Protein AF-A0A7C4DXE3-F1 (afdb_monomer_lite)

Radius of gyration: 15.91 Å; chains: 1; bounding box: 30×35×48 Å

Foldseek 3Di:
DPPDDDPLRVLVVVLVVLVVVLVVLVVVLVVCVVVVVVVCNVVSVVVNVVSVVVNVVSQVVNCVVPVDHDPPPD

pLDDT: mean 88.84, std 12.77, range [40.97, 97.62]

Sequence (74 aa):
MVVSLSREDRTYRKLKGVRSEIKKQIRVIRRTLSENRLNELGRLEEQLNGLTKAKTRLRKEFEKLTGTRGPYSS

Structure (mmCIF, N/CA/C/O backbone):
data_AF-A0A7C4DXE3-F1
#
_entry.id   AF-A0A7C4DXE3-F1
#
loop_
_atom_site.group_PDB
_atom_site.id
_atom_site.type_symbol
_atom_site.label_atom_id
_atom_site.label_alt_id
_atom_site.label_comp_id
_atom_site.label_asym_id
_atom_site.label_entity_id
_atom_site.label_seq_id
_atom_site.pdbx_PDB_ins_code
_atom_site.Cartn_x
_atom_site.Cartn_y
_atom_site.Cartn_z
_atom_site.occupancy
_atom_site.B_iso_or_equiv
_atom_site.auth_seq_id
_atom_site.auth_comp_id
_atom_site.auth_asym_id
_atom_site.auth_atom_id
_atom_site.pdbx_PDB_model_num
ATOM 1 N N . MET A 1 1 ? -0.513 -18.894 -28.135 1.00 40.97 1 MET A N 1
ATOM 2 C CA . MET A 1 1 ? 0.681 -18.066 -27.850 1.00 40.97 1 MET A CA 1
ATOM 3 C C . MET A 1 1 ? 0.583 -17.544 -26.425 1.00 40.97 1 MET A C 1
ATOM 5 O O . MET A 1 1 ? -0.336 -16.788 -26.137 1.00 40.97 1 M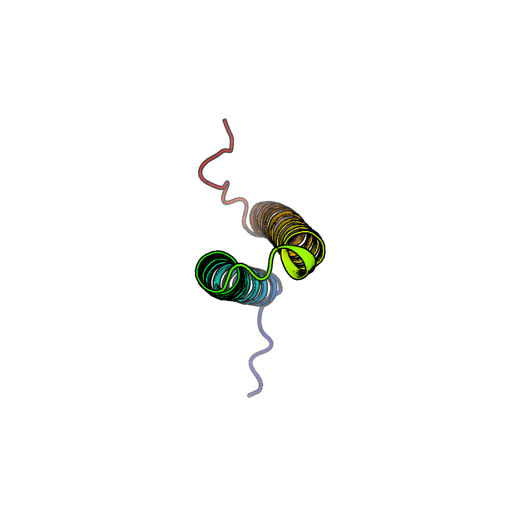ET A O 1
ATOM 9 N N . VAL A 1 2 ? 1.459 -17.981 -25.517 1.00 49.38 2 VAL A N 1
ATOM 10 C CA . VAL A 1 2 ? 1.515 -17.422 -24.156 1.00 49.38 2 VAL A CA 1
ATOM 11 C C . VAL A 1 2 ? 2.319 -16.128 -24.241 1.00 49.38 2 VAL A C 1
ATOM 13 O O . VAL A 1 2 ? 3.534 -16.165 -24.405 1.00 49.38 2 VAL A O 1
ATOM 16 N N . VAL A 1 3 ? 1.643 -14.980 -24.211 1.00 56.97 3 VAL A N 1
ATOM 17 C CA . VAL A 1 3 ? 2.322 -13.679 -24.209 1.00 56.97 3 VAL A CA 1
ATOM 18 C C . VAL A 1 3 ? 2.962 -13.494 -22.836 1.00 56.97 3 VAL A C 1
ATOM 20 O O . VAL A 1 3 ? 2.286 -13.218 -21.843 1.00 56.97 3 VAL A O 1
ATOM 23 N N . SER A 1 4 ? 4.274 -13.702 -22.763 1.00 72.06 4 SER A N 1
ATOM 24 C CA . SER A 1 4 ? 5.061 -13.439 -21.562 1.00 72.06 4 SER A CA 1
ATOM 25 C C . SER A 1 4 ? 5.017 -11.946 -21.249 1.00 72.06 4 SER A C 1
ATOM 27 O O . SER A 1 4 ? 5.557 -11.137 -21.995 1.00 72.06 4 SER A O 1
ATOM 29 N N . LEU A 1 5 ? 4.376 -11.576 -20.137 1.00 77.00 5 LEU A N 1
ATOM 30 C CA . LEU A 1 5 ? 4.289 -10.179 -19.703 1.00 77.00 5 LEU A CA 1
ATOM 31 C C . LEU A 1 5 ? 5.682 -9.584 -19.494 1.00 77.00 5 LEU A C 1
ATOM 33 O O . LEU A 1 5 ? 6.539 -10.226 -18.862 1.00 77.00 5 LEU A O 1
ATOM 37 N N . SER A 1 6 ? 5.870 -8.344 -19.947 1.00 88.31 6 SER A N 1
ATOM 38 C CA . SER A 1 6 ? 7.100 -7.592 -19.715 1.00 88.31 6 SER A CA 1
ATOM 39 C C . SER A 1 6 ? 7.338 -7.410 -18.212 1.00 88.31 6 SER A C 1
ATOM 41 O O . SER A 1 6 ? 6.432 -7.536 -17.375 1.00 88.31 6 SER A O 1
ATOM 43 N N . ARG A 1 7 ? 8.586 -7.140 -17.823 1.00 88.00 7 ARG A N 1
ATOM 44 C CA . ARG A 1 7 ? 8.910 -6.875 -16.414 1.00 88.00 7 ARG A CA 1
ATOM 45 C C . ARG A 1 7 ? 8.165 -5.639 -15.898 1.00 88.00 7 ARG A C 1
ATOM 47 O O . ARG A 1 7 ? 7.709 -5.641 -14.756 1.00 88.00 7 ARG A O 1
ATOM 54 N N . GLU A 1 8 ? 7.996 -4.633 -16.748 1.00 88.56 8 GLU A N 1
ATOM 55 C CA . GLU A 1 8 ? 7.230 -3.415 -16.473 1.00 88.56 8 GLU A CA 1
ATOM 56 C C . GLU A 1 8 ? 5.766 -3.731 -16.175 1.00 88.56 8 GLU A C 1
ATOM 58 O O . GLU A 1 8 ? 5.260 -3.325 -15.128 1.00 88.56 8 GLU A O 1
ATOM 63 N N . ASP A 1 9 ? 5.118 -4.544 -17.014 1.00 89.50 9 ASP A N 1
ATOM 64 C CA . ASP A 1 9 ? 3.720 -4.944 -16.834 1.00 89.50 9 ASP A CA 1
ATOM 65 C C . ASP A 1 9 ? 3.510 -5.687 -15.516 1.00 89.50 9 ASP A C 1
ATOM 67 O O . ASP A 1 9 ? 2.538 -5.447 -14.790 1.00 89.50 9 ASP A O 1
ATOM 71 N N . ARG A 1 10 ? 4.437 -6.587 -15.166 1.00 92.56 10 ARG A N 1
ATOM 72 C CA . ARG A 1 10 ? 4.392 -7.316 -13.890 1.00 92.56 10 ARG A CA 1
ATOM 73 C C . ARG A 1 10 ? 4.523 -6.357 -12.711 1.00 92.56 10 ARG A C 1
ATOM 75 O O . ARG A 1 10 ? 3.754 -6.466 -11.754 1.00 92.56 10 ARG A O 1
ATOM 82 N N . THR A 1 11 ? 5.467 -5.420 -12.769 1.00 91.88 11 THR A N 1
ATOM 83 C CA . THR A 1 11 ? 5.681 -4.422 -11.712 1.00 91.88 11 THR A CA 1
ATOM 84 C C . THR A 1 11 ? 4.479 -3.486 -11.585 1.00 91.88 11 THR A C 1
ATOM 86 O O . THR A 1 11 ? 4.007 -3.246 -10.471 1.00 91.88 11 THR A O 1
ATOM 89 N N . TYR A 1 12 ? 3.905 -3.037 -12.702 1.00 90.50 12 TYR A N 1
ATOM 90 C CA . TYR A 1 12 ? 2.704 -2.206 -12.728 1.00 90.50 12 TYR A CA 1
ATOM 91 C C . TYR A 1 12 ? 1.488 -2.927 -12.131 1.00 90.50 12 TYR A C 1
ATOM 93 O O . TYR A 1 12 ? 0.790 -2.378 -11.273 1.00 90.50 12 TYR A O 1
ATOM 101 N N . ARG A 1 13 ? 1.256 -4.193 -12.507 1.00 94.00 13 ARG A N 1
ATOM 102 C CA . ARG A 1 13 ? 0.179 -5.020 -11.935 1.00 94.00 13 ARG A CA 1
ATOM 103 C C . ARG A 1 13 ? 0.349 -5.209 -10.430 1.00 94.00 13 ARG A C 1
ATOM 105 O O . ARG A 1 13 ? -0.620 -5.037 -9.690 1.00 94.00 13 ARG A O 1
ATOM 112 N N . LYS A 1 14 ? 1.572 -5.483 -9.958 1.00 95.12 14 LYS A N 1
ATOM 113 C CA . LYS A 1 14 ? 1.881 -5.551 -8.518 1.00 95.12 14 LYS A CA 1
ATOM 114 C C . LYS A 1 14 ? 1.585 -4.224 -7.821 1.00 95.12 14 LYS A C 1
ATOM 116 O O . LYS A 1 14 ? 0.942 -4.219 -6.775 1.00 95.12 14 LYS A O 1
ATOM 121 N N . LEU A 1 15 ? 1.982 -3.096 -8.413 1.00 94.19 15 LEU A N 1
ATOM 122 C CA . LEU A 1 15 ? 1.715 -1.764 -7.868 1.00 94.19 15 LEU A CA 1
ATOM 123 C C . LEU A 1 15 ? 0.206 -1.489 -7.756 1.00 94.19 15 LEU A C 1
ATOM 125 O O . LEU A 1 15 ? -0.255 -0.982 -6.730 1.00 94.19 15 LEU A O 1
ATOM 129 N N . LYS A 1 16 ? -0.576 -1.855 -8.780 1.00 94.69 16 LYS A N 1
ATOM 130 C CA . LYS A 1 16 ? -2.045 -1.764 -8.765 1.00 94.69 16 LYS A CA 1
ATOM 131 C C . LYS A 1 16 ? -2.646 -2.650 -7.669 1.00 94.69 16 LYS A C 1
ATOM 133 O O . LYS A 1 16 ? -3.524 -2.187 -6.942 1.00 94.69 16 LYS A O 1
ATOM 138 N N . GLY A 1 17 ? -2.136 -3.871 -7.509 1.00 97.12 17 GLY A N 1
ATOM 139 C CA . GLY A 1 17 ? -2.527 -4.792 -6.440 1.00 97.12 17 GLY A CA 1
ATOM 140 C C . GLY A 1 17 ? -2.303 -4.196 -5.051 1.00 97.12 17 GLY A C 1
ATOM 141 O O . GLY A 1 17 ? -3.250 -4.075 -4.278 1.00 97.12 17 GLY A O 1
ATOM 142 N N . VAL A 1 18 ? -1.091 -3.707 -4.767 1.00 96.88 18 VAL A N 1
ATOM 143 C CA . VAL A 1 18 ? -0.764 -3.072 -3.478 1.00 96.88 18 VAL A CA 1
ATOM 144 C C . VAL A 1 18 ? -1.644 -1.845 -3.213 1.00 96.88 18 VAL A C 1
ATOM 146 O O . VAL A 1 18 ? -2.135 -1.671 -2.102 1.00 96.88 18 VAL A O 1
ATOM 149 N N . ARG A 1 19 ? -1.917 -1.005 -4.224 1.00 95.50 19 ARG A N 1
ATOM 150 C CA . ARG A 1 19 ? -2.848 0.134 -4.081 1.00 95.50 19 ARG A CA 1
ATOM 151 C C . ARG A 1 19 ? -4.261 -0.314 -3.705 1.00 95.50 19 ARG A C 1
ATOM 153 O O . ARG A 1 19 ? -4.906 0.347 -2.893 1.00 95.50 19 ARG A O 1
ATOM 160 N N . SER A 1 20 ? -4.747 -1.399 -4.304 1.00 97.62 20 SER A N 1
ATOM 161 C CA . SER A 1 20 ? -6.050 -1.968 -3.961 1.00 97.62 20 SER A CA 1
ATOM 162 C C . SER A 1 20 ? -6.068 -2.484 -2.523 1.00 97.62 20 SER A C 1
ATOM 164 O O . SER A 1 20 ? -7.037 -2.244 -1.806 1.00 97.62 20 SER A O 1
ATOM 166 N N . GLU A 1 21 ? -4.996 -3.144 -2.091 1.00 97.25 21 GLU A N 1
ATOM 167 C CA . GLU A 1 21 ? -4.904 -3.700 -0.743 1.00 97.25 21 GLU A CA 1
ATOM 168 C C . GLU A 1 21 ? -4.839 -2.604 0.325 1.00 97.25 21 GLU A C 1
ATOM 170 O O . GLU A 1 21 ? -5.574 -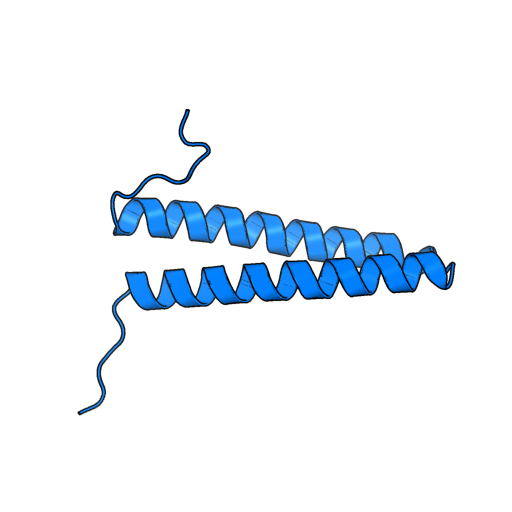2.663 1.302 1.00 97.25 21 GLU A O 1
ATOM 175 N N . ILE A 1 22 ? -4.105 -1.513 0.073 1.00 97.06 22 ILE A N 1
ATOM 176 C CA . ILE A 1 22 ? -4.121 -0.314 0.931 1.00 97.06 22 ILE A CA 1
ATOM 177 C C . ILE A 1 22 ? -5.552 0.216 1.111 1.00 97.06 22 ILE A C 1
ATOM 179 O O . ILE A 1 22 ? -5.975 0.506 2.228 1.00 97.06 22 ILE A O 1
ATOM 183 N N . LYS A 1 23 ? -6.337 0.314 0.028 1.00 96.81 23 LYS A N 1
ATOM 184 C CA . LYS A 1 23 ? -7.734 0.784 0.104 1.00 96.81 23 LYS A CA 1
ATOM 185 C C . LYS A 1 23 ? -8.635 -0.153 0.911 1.00 96.81 23 LYS A C 1
ATOM 187 O O . LYS A 1 23 ? -9.601 0.315 1.515 1.00 96.81 23 LYS A O 1
ATOM 192 N N . LYS A 1 24 ? -8.385 -1.464 0.873 1.00 97.06 24 LYS A N 1
ATOM 193 C CA . LYS A 1 24 ? -9.110 -2.431 1.709 1.00 97.06 24 LYS A CA 1
ATOM 194 C C . LYS A 1 24 ? -8.694 -2.289 3.168 1.00 97.06 24 LYS A C 1
ATOM 196 O O . LYS A 1 24 ? -9.570 -2.147 4.012 1.00 97.06 24 LYS A O 1
ATOM 201 N N . GLN A 1 25 ? -7.394 -2.208 3.442 1.00 96.56 25 GLN A N 1
ATOM 202 C CA . GLN A 1 25 ? -6.860 -2.056 4.792 1.00 96.56 25 GLN A CA 1
ATOM 203 C C . GLN A 1 25 ? -7.394 -0.795 5.480 1.00 96.56 25 GLN A C 1
ATOM 205 O O . GLN A 1 25 ? -7.832 -0.856 6.621 1.00 96.56 25 GLN A O 1
ATOM 210 N N . ILE A 1 26 ? -7.462 0.334 4.767 1.00 96.12 26 ILE A N 1
ATOM 211 C CA . ILE A 1 26 ? -8.064 1.571 5.291 1.00 96.12 26 ILE A CA 1
ATOM 212 C C . ILE A 1 26 ? -9.542 1.366 5.655 1.00 96.12 26 ILE A C 1
ATOM 214 O O . ILE A 1 26 ? -9.998 1.877 6.674 1.00 96.12 26 ILE A O 1
ATOM 218 N N . ARG A 1 27 ? -10.306 0.620 4.843 1.00 96.50 27 ARG A N 1
ATOM 219 C CA . ARG A 1 27 ? -11.705 0.294 5.164 1.00 96.50 27 ARG A CA 1
ATOM 220 C C . ARG A 1 27 ? -11.813 -0.583 6.409 1.00 96.50 27 ARG A C 1
ATOM 222 O O . ARG A 1 27 ? -12.683 -0.323 7.232 1.00 96.50 27 ARG A O 1
ATOM 229 N N . VAL A 1 28 ? -10.925 -1.566 6.559 1.00 95.75 28 VAL A N 1
ATOM 230 C CA . VAL A 1 28 ? -10.852 -2.405 7.763 1.00 95.75 28 VAL A CA 1
ATOM 231 C C . VAL A 1 28 ? -10.541 -1.547 8.986 1.00 95.75 28 VAL A C 1
ATOM 233 O O . VAL A 1 28 ? -11.311 -1.582 9.932 1.00 95.75 28 VAL A O 1
ATOM 236 N N . ILE A 1 29 ? -9.513 -0.695 8.930 1.00 94.88 29 ILE A N 1
ATOM 237 C CA . ILE A 1 29 ? -9.150 0.216 10.028 1.00 94.88 29 ILE A CA 1
ATOM 238 C C . ILE A 1 29 ? -10.334 1.098 10.432 1.00 94.88 29 ILE A C 1
ATOM 240 O O . ILE A 1 29 ? -10.657 1.186 11.612 1.00 94.88 29 ILE A O 1
ATOM 244 N N . ARG A 1 30 ? -11.025 1.715 9.464 1.00 95.38 30 ARG A N 1
ATOM 245 C CA . ARG A 1 30 ? -12.215 2.539 9.741 1.00 95.38 30 ARG A CA 1
ATOM 246 C C . ARG A 1 30 ? -13.311 1.748 10.450 1.00 95.38 30 ARG A C 1
ATOM 248 O O . ARG A 1 30 ? -13.913 2.261 11.386 1.00 95.38 30 ARG A O 1
ATOM 255 N N . ARG A 1 31 ? -13.552 0.508 10.020 1.00 95.62 31 ARG A N 1
ATOM 256 C CA . ARG A 1 31 ? -14.534 -0.380 10.647 1.00 95.62 31 ARG A CA 1
ATOM 257 C C . ARG A 1 31 ? -14.116 -0.770 12.068 1.00 95.62 31 ARG A C 1
ATOM 259 O O . ARG A 1 31 ? -14.916 -0.649 12.987 1.00 95.62 31 ARG A O 1
ATOM 266 N N . THR A 1 32 ? -12.864 -1.170 12.264 1.00 94.31 32 THR A N 1
ATOM 267 C CA . THR A 1 32 ? -12.303 -1.508 13.580 1.00 94.31 32 THR A CA 1
ATOM 268 C C . THR A 1 32 ? -12.409 -0.332 14.555 1.00 94.31 32 THR A C 1
ATOM 270 O O . THR A 1 32 ? -12.800 -0.530 15.702 1.00 94.31 32 THR A O 1
ATOM 273 N N . LEU A 1 33 ? -12.144 0.895 14.086 1.00 93.56 33 LEU A N 1
ATOM 274 C CA . LEU A 1 33 ? -12.343 2.121 14.865 1.00 93.56 33 LEU A CA 1
ATOM 275 C C . LEU A 1 33 ? -13.815 2.330 15.238 1.00 93.56 33 LEU A C 1
ATOM 277 O O . LEU A 1 33 ? -14.106 2.621 16.393 1.00 93.56 33 LEU A O 1
ATOM 281 N N . SER A 1 34 ? -14.747 2.139 14.296 1.00 95.19 34 SER A N 1
ATOM 282 C CA . SER A 1 34 ? -16.185 2.280 14.580 1.00 95.19 34 SER A CA 1
ATOM 283 C C . SER A 1 34 ? -16.721 1.235 15.561 1.00 95.19 34 SER A C 1
ATOM 285 O O . SER A 1 34 ? -17.674 1.502 16.282 1.00 95.19 34 SER A O 1
ATOM 287 N N . GLU A 1 35 ? -16.094 0.061 15.615 1.00 96.25 35 GLU A N 1
ATOM 288 C CA . GLU A 1 35 ? -16.441 -1.025 16.537 1.00 96.25 35 GLU A CA 1
ATOM 289 C C . GLU A 1 35 ? -15.658 -0.940 17.864 1.00 96.25 35 GLU A C 1
ATOM 291 O O . GLU A 1 35 ? -15.746 -1.844 18.690 1.00 96.25 35 GLU A O 1
ATOM 296 N N . ASN A 1 36 ? -14.877 0.130 18.072 1.00 93.62 36 ASN A N 1
ATOM 297 C CA . ASN A 1 36 ? -14.043 0.378 19.254 1.00 93.62 36 ASN A CA 1
ATOM 298 C C . ASN A 1 36 ? -13.065 -0.769 19.603 1.00 93.62 36 ASN A C 1
ATOM 300 O O . ASN A 1 36 ? -12.662 -0.945 20.754 1.00 93.62 36 ASN A O 1
ATOM 304 N N . ARG A 1 37 ? -12.647 -1.557 18.603 1.00 93.25 37 ARG A N 1
ATOM 305 C CA . ARG A 1 37 ? -11.705 -2.682 18.754 1.00 93.25 37 ARG A CA 1
ATOM 306 C C . ARG A 1 37 ? -10.254 -2.193 18.715 1.00 93.25 37 ARG A C 1
ATOM 308 O O . ARG A 1 37 ? -9.480 -2.522 17.817 1.00 93.25 37 ARG A O 1
ATOM 315 N N . LEU A 1 38 ? -9.893 -1.344 19.678 1.00 90.38 38 LEU A N 1
ATOM 316 C CA . LEU A 1 38 ? -8.616 -0.613 19.689 1.00 90.38 38 LEU A CA 1
ATOM 317 C C . LEU A 1 38 ? -7.385 -1.528 19.788 1.00 90.38 38 LEU A C 1
ATOM 319 O O . LEU A 1 38 ? -6.324 -1.199 19.262 1.00 90.38 38 LEU A O 1
ATOM 323 N N . ASN A 1 39 ? -7.535 -2.700 20.405 1.00 93.12 39 ASN A N 1
ATOM 324 C CA . ASN A 1 39 ? -6.495 -3.724 20.518 1.00 93.12 39 ASN A CA 1
ATOM 325 C C . ASN A 1 39 ? -5.998 -4.254 19.158 1.00 93.12 39 ASN A C 1
ATOM 327 O O . ASN A 1 39 ? -4.868 -4.727 19.063 1.00 93.12 39 ASN A O 1
ATOM 331 N N . GLU A 1 40 ? -6.802 -4.160 18.096 1.00 91.12 40 GLU A N 1
ATOM 332 C CA . GLU A 1 40 ? -6.417 -4.602 16.749 1.00 91.12 40 GLU A CA 1
ATOM 333 C C . GLU A 1 40 ? -5.655 -3.529 15.952 1.00 91.12 40 GLU A C 1
ATOM 335 O O . GLU A 1 40 ? -5.017 -3.847 14.944 1.00 91.12 40 GLU A O 1
ATOM 340 N N . LEU A 1 41 ? -5.678 -2.263 16.390 1.00 91.31 41 LEU A N 1
ATOM 341 C CA . LEU A 1 41 ? -5.158 -1.137 15.607 1.00 91.31 41 LEU A CA 1
ATOM 342 C C . LEU A 1 41 ? -3.657 -1.220 15.34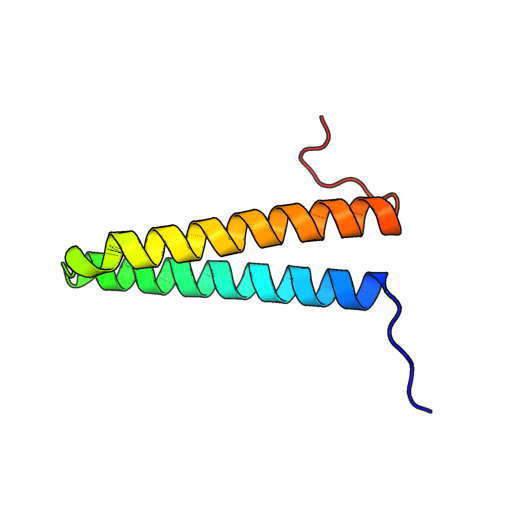9 1.00 91.31 41 LEU A C 1
ATOM 344 O O . LEU A 1 41 ? -3.244 -0.985 14.217 1.00 91.31 41 LEU A O 1
ATOM 348 N N . GLY A 1 42 ? -2.855 -1.610 16.345 1.00 92.38 42 GLY A N 1
ATOM 349 C CA . GLY A 1 42 ? -1.399 -1.696 16.184 1.00 92.38 42 GLY A CA 1
ATOM 350 C C . GLY A 1 42 ? -0.993 -2.660 15.063 1.00 92.38 42 GLY A C 1
ATOM 351 O O . GLY A 1 42 ? -0.188 -2.323 14.196 1.00 92.38 42 GLY A O 1
ATOM 352 N N . ARG A 1 43 ? -1.641 -3.831 14.998 1.00 95.00 43 ARG A N 1
ATOM 353 C CA . ARG A 1 43 ? -1.421 -4.805 13.918 1.00 95.00 43 ARG A CA 1
ATOM 354 C C . ARG A 1 43 ? -1.872 -4.260 12.562 1.00 95.00 43 ARG A C 1
ATOM 356 O O . ARG A 1 43 ? -1.195 -4.466 11.554 1.00 95.00 43 ARG A O 1
ATOM 363 N N . LEU A 1 44 ? -3.025 -3.591 12.513 1.00 94.56 44 LEU A N 1
ATOM 364 C CA . LEU A 1 44 ? -3.555 -3.036 11.267 1.00 94.56 44 LEU A CA 1
ATOM 365 C C . LEU A 1 44 ? -2.686 -1.892 10.728 1.00 94.56 44 LEU A C 1
ATOM 367 O O . LEU A 1 44 ? -2.528 -1.774 9.509 1.00 94.56 44 LEU A O 1
ATOM 371 N N . GLU A 1 45 ? -2.115 -1.082 11.620 1.00 93.94 45 GLU A N 1
ATOM 372 C CA . GLU A 1 45 ? -1.164 -0.020 11.301 1.00 93.94 45 GLU A CA 1
ATOM 373 C C . GLU A 1 45 ? 0.142 -0.593 10.744 1.00 93.94 45 GLU A C 1
ATOM 375 O O . GLU A 1 45 ? 0.606 -0.158 9.688 1.00 93.94 45 GLU A O 1
ATOM 380 N N . GLU A 1 46 ? 0.704 -1.621 11.383 1.00 95.81 46 GLU A N 1
ATOM 381 C CA . GLU A 1 46 ? 1.913 -2.290 10.899 1.00 95.81 46 GLU A CA 1
ATOM 382 C C . GLU 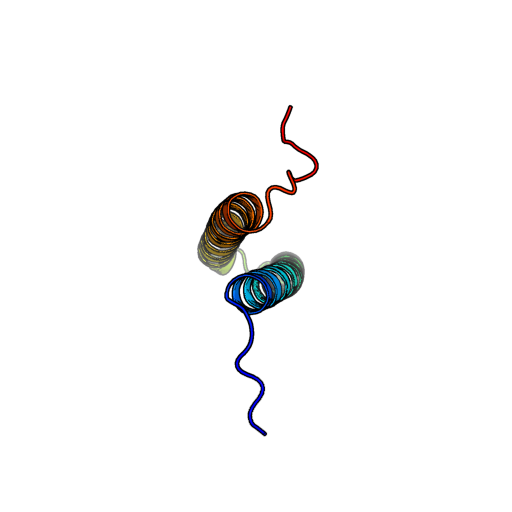A 1 46 ? 1.716 -2.861 9.485 1.00 95.81 46 GLU A C 1
ATOM 384 O O . GLU A 1 46 ? 2.543 -2.649 8.589 1.00 95.81 46 GLU A O 1
ATOM 389 N N . GLN A 1 47 ? 0.571 -3.505 9.240 1.00 95.50 47 GLN A N 1
ATOM 390 C CA . GLN A 1 47 ? 0.197 -4.004 7.915 1.00 95.50 47 GLN A CA 1
ATOM 391 C C . GLN A 1 47 ? 0.095 -2.874 6.879 1.00 95.50 47 GLN A C 1
ATOM 393 O O . GLN A 1 47 ? 0.623 -2.995 5.767 1.00 95.50 47 GLN A O 1
ATOM 398 N N . LEU A 1 48 ? -0.542 -1.754 7.232 1.00 96.12 48 LEU A N 1
ATOM 399 C CA . LEU A 1 48 ? -0.661 -0.589 6.352 1.00 96.12 48 LEU A CA 1
ATOM 400 C C . LEU A 1 48 ? 0.712 0.034 6.039 1.00 96.12 48 LEU A C 1
ATOM 402 O O . LEU A 1 48 ? 0.985 0.402 4.888 1.00 96.12 48 LEU A O 1
ATOM 406 N N . ASN A 1 49 ? 1.598 0.098 7.033 1.00 96.38 49 ASN A N 1
ATOM 407 C CA . ASN A 1 49 ? 2.974 0.560 6.878 1.00 96.38 49 ASN A CA 1
ATOM 408 C C . ASN A 1 49 ? 3.770 -0.354 5.938 1.00 96.38 49 ASN A C 1
ATOM 410 O O . ASN A 1 49 ? 4.451 0.135 5.029 1.00 96.38 49 ASN A O 1
ATOM 414 N N . GLY A 1 50 ? 3.633 -1.675 6.080 1.00 97.19 50 GLY A N 1
ATOM 415 C CA . GLY A 1 50 ? 4.230 -2.659 5.174 1.00 97.19 50 GLY A CA 1
ATOM 416 C C . GLY A 1 50 ? 3.779 -2.472 3.722 1.00 97.19 50 GLY A C 1
ATOM 417 O O . GLY A 1 50 ? 4.611 -2.386 2.811 1.00 97.19 50 GLY A O 1
ATOM 418 N N . LEU A 1 51 ? 2.472 -2.312 3.496 1.00 96.44 51 LEU A N 1
ATOM 419 C CA . LEU A 1 51 ? 1.910 -2.059 2.165 1.00 96.44 51 LEU A CA 1
ATOM 420 C C . LEU A 1 51 ? 2.412 -0.739 1.562 1.00 96.44 51 LEU A C 1
ATOM 422 O O . LEU A 1 51 ? 2.724 -0.673 0.370 1.00 96.44 51 LEU A O 1
ATOM 426 N N . THR A 1 52 ? 2.540 0.310 2.373 1.00 95.50 52 THR A N 1
ATOM 427 C CA . THR A 1 52 ? 3.040 1.616 1.921 1.00 95.50 52 THR A CA 1
ATOM 428 C C . THR A 1 52 ? 4.514 1.545 1.519 1.00 95.50 52 THR A C 1
ATOM 430 O O . THR A 1 52 ? 4.884 2.035 0.446 1.00 95.50 52 THR A O 1
ATOM 433 N N . LYS A 1 53 ? 5.353 0.851 2.301 1.00 96.31 53 LYS A N 1
ATOM 434 C CA . LYS A 1 53 ? 6.755 0.575 1.939 1.00 9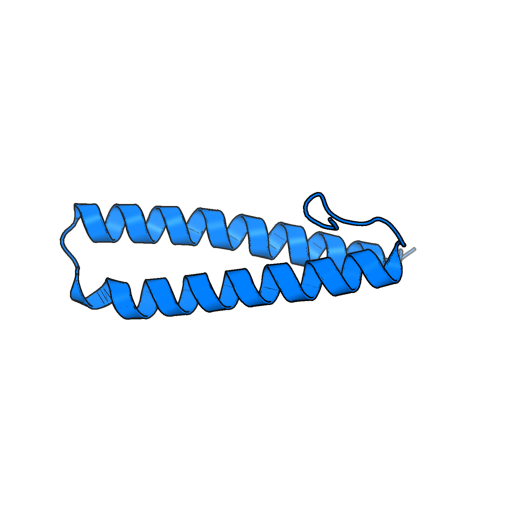6.31 53 LYS A CA 1
ATOM 435 C C . LYS A 1 53 ? 6.846 -0.230 0.638 1.00 96.31 53 LYS A C 1
ATOM 437 O O . LYS A 1 53 ? 7.609 0.139 -0.258 1.00 96.31 53 LYS A O 1
ATOM 442 N N . ALA A 1 54 ? 6.022 -1.270 0.486 1.00 96.19 54 ALA A N 1
ATOM 443 C CA . ALA A 1 54 ? 5.966 -2.078 -0.732 1.00 96.19 54 ALA A CA 1
ATOM 444 C C . ALA A 1 54 ? 5.559 -1.250 -1.964 1.00 96.19 54 ALA A C 1
ATOM 446 O O . ALA A 1 54 ? 6.203 -1.352 -3.011 1.00 96.19 54 ALA A O 1
ATOM 447 N N . LYS A 1 55 ? 4.550 -0.377 -1.834 1.00 95.44 55 LYS A N 1
ATOM 448 C CA . LYS A 1 55 ? 4.124 0.562 -2.886 1.00 95.44 55 LYS A CA 1
ATOM 449 C C . LYS A 1 55 ? 5.275 1.473 -3.307 1.00 95.44 55 LYS A C 1
ATOM 451 O O . LYS A 1 55 ? 5.506 1.642 -4.501 1.00 95.44 55 LYS A O 1
ATOM 456 N N . THR A 1 56 ? 6.000 2.047 -2.349 1.00 94.75 56 THR A N 1
ATOM 457 C CA . THR A 1 56 ? 7.139 2.930 -2.634 1.00 94.75 56 THR A CA 1
ATOM 458 C C . THR A 1 56 ? 8.263 2.185 -3.344 1.00 94.75 56 THR A C 1
ATOM 460 O O . THR A 1 56 ? 8.787 2.693 -4.334 1.00 94.75 56 THR A O 1
ATOM 463 N N . ARG A 1 57 ? 8.601 0.968 -2.898 1.00 94.69 57 ARG A N 1
ATOM 464 C CA . ARG A 1 57 ? 9.618 0.132 -3.552 1.00 94.69 57 ARG A CA 1
ATOM 465 C C . ARG A 1 57 ? 9.236 -0.197 -4.996 1.00 94.69 57 ARG A C 1
ATOM 467 O O . ARG A 1 57 ? 10.037 0.033 -5.893 1.00 94.69 57 ARG A O 1
ATOM 474 N N . LEU A 1 58 ? 8.009 -0.675 -5.217 1.00 94.25 58 LEU A N 1
ATOM 475 C CA . LEU A 1 58 ? 7.501 -1.012 -6.551 1.00 94.25 58 LEU A CA 1
ATOM 476 C C . LEU A 1 58 ? 7.424 0.210 -7.466 1.00 94.25 58 LEU A C 1
ATOM 478 O O . LEU A 1 58 ? 7.723 0.094 -8.648 1.00 94.25 58 LEU A O 1
ATOM 482 N N . ARG A 1 59 ? 7.058 1.382 -6.931 1.00 93.06 59 ARG A N 1
ATOM 483 C CA . ARG A 1 59 ? 7.085 2.637 -7.689 1.00 93.06 59 ARG A CA 1
ATOM 484 C C . ARG A 1 59 ? 8.500 2.947 -8.165 1.00 93.06 59 ARG A C 1
ATOM 486 O O . ARG A 1 59 ? 8.681 3.140 -9.355 1.00 93.06 59 ARG A O 1
ATOM 493 N N . LYS A 1 60 ? 9.490 2.940 -7.265 1.00 92.38 60 LYS A N 1
ATOM 494 C CA . LYS A 1 60 ? 10.892 3.201 -7.630 1.00 92.38 60 LYS A CA 1
ATOM 495 C C . LYS A 1 60 ? 11.418 2.183 -8.645 1.00 92.38 60 LYS A C 1
ATOM 497 O O . LYS A 1 60 ? 12.167 2.548 -9.540 1.00 92.38 60 LYS A O 1
ATOM 502 N N . GLU A 1 61 ? 11.036 0.912 -8.518 1.00 92.25 61 GLU A N 1
ATOM 503 C CA . GLU A 1 61 ? 11.388 -0.113 -9.508 1.00 92.25 61 GLU A CA 1
ATOM 504 C C . GLU A 1 61 ? 10.739 0.174 -10.868 1.00 92.25 61 GLU A C 1
ATOM 506 O O . GLU A 1 61 ? 11.416 0.120 -11.887 1.00 92.25 61 GLU A O 1
ATOM 511 N N . PHE A 1 62 ? 9.458 0.541 -10.890 1.00 91.31 62 PHE A N 1
ATOM 512 C CA . PHE A 1 62 ? 8.755 0.902 -12.119 1.00 91.31 62 PHE A CA 1
ATOM 513 C C . PHE A 1 62 ? 9.345 2.153 -12.788 1.00 91.31 62 PHE A C 1
ATOM 515 O O . PHE A 1 62 ? 9.540 2.157 -13.999 1.00 91.31 62 PHE A O 1
ATOM 522 N N . GLU A 1 63 ? 9.685 3.182 -12.006 1.00 91.31 63 GLU A N 1
ATOM 523 C CA . GLU A 1 63 ? 10.358 4.402 -12.478 1.00 91.31 63 GLU A CA 1
ATOM 524 C C . GLU A 1 63 ? 11.722 4.073 -13.106 1.00 91.31 63 GLU A C 1
ATOM 526 O O . GLU A 1 63 ? 12.047 4.587 -14.172 1.00 91.31 63 GLU A O 1
ATOM 531 N N . LYS A 1 64 ? 12.501 3.166 -12.496 1.00 90.81 64 LYS A N 1
ATOM 532 C CA . LYS A 1 64 ? 13.781 2.696 -13.055 1.00 90.81 64 LYS A CA 1
ATOM 533 C C . LYS A 1 64 ? 13.617 1.926 -14.365 1.00 90.81 64 LYS A C 1
ATOM 535 O O . LYS A 1 64 ? 14.484 2.031 -15.220 1.00 90.81 64 LYS A O 1
ATOM 540 N N . LEU A 1 65 ? 12.553 1.133 -14.496 1.00 89.75 65 LEU A N 1
ATOM 541 C CA . LEU A 1 65 ? 12.302 0.336 -15.700 1.00 89.75 65 LEU A CA 1
ATOM 542 C C . LEU A 1 65 ? 11.803 1.198 -16.865 1.00 89.75 65 LEU A C 1
ATOM 544 O O . LEU A 1 65 ? 12.237 1.007 -17.989 1.00 89.75 65 LEU A O 1
ATOM 548 N N . THR A 1 66 ? 10.914 2.152 -16.588 1.00 88.19 66 THR A N 1
ATOM 549 C CA . THR A 1 66 ? 10.204 2.918 -17.630 1.00 88.19 66 THR A CA 1
ATOM 550 C C . THR A 1 66 ? 10.785 4.305 -17.896 1.00 88.19 66 THR A C 1
ATOM 552 O O . THR A 1 66 ? 10.328 4.991 -18.805 1.00 88.19 66 THR A O 1
ATOM 555 N N . GLY A 1 67 ? 11.701 4.791 -17.051 1.00 85.12 67 GLY A N 1
ATOM 556 C CA . GLY A 1 67 ? 12.178 6.180 -17.073 1.00 85.12 67 GLY A CA 1
ATOM 557 C C . GLY A 1 67 ? 11.112 7.222 -16.700 1.00 85.12 67 GLY A C 1
ATOM 558 O O . GLY A 1 67 ? 11.422 8.405 -16.561 1.00 85.12 67 GLY A O 1
ATOM 559 N N . THR A 1 68 ? 9.859 6.804 -16.495 1.00 82.25 68 THR A N 1
ATOM 56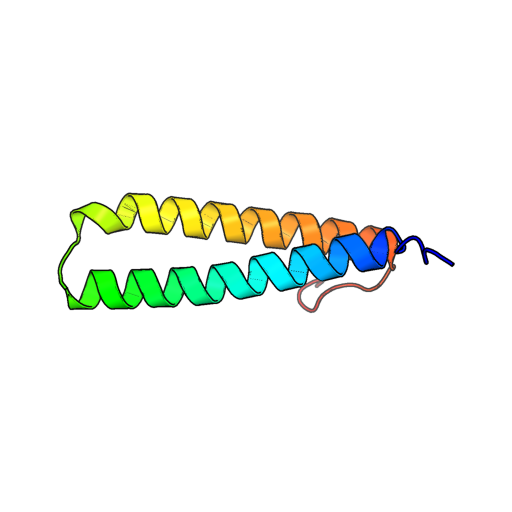0 C CA . THR A 1 68 ? 8.745 7.688 -16.153 1.00 82.25 68 THR A CA 1
ATOM 561 C C . THR A 1 68 ? 8.791 7.984 -14.665 1.00 82.25 68 THR A C 1
ATOM 563 O O . THR A 1 68 ? 8.599 7.080 -13.854 1.00 82.25 68 THR A O 1
ATOM 566 N N . ARG A 1 69 ? 9.031 9.242 -14.285 1.00 78.56 69 ARG A N 1
ATOM 567 C CA . ARG A 1 69 ? 9.051 9.644 -12.873 1.00 78.56 69 ARG A CA 1
ATOM 568 C C . ARG A 1 69 ? 7.634 9.836 -12.325 1.00 78.56 69 ARG A C 1
ATOM 570 O O . ARG A 1 69 ? 6.741 10.313 -13.020 1.00 78.56 69 ARG A O 1
ATOM 577 N N . GLY A 1 70 ? 7.413 9.444 -11.069 1.00 67.50 70 GLY A N 1
ATOM 578 C CA . GLY A 1 70 ? 6.150 9.676 -10.371 1.00 67.50 70 GLY A CA 1
ATOM 579 C C . GLY A 1 70 ? 5.963 11.135 -9.919 1.00 67.50 70 GLY A C 1
ATOM 580 O O . GLY A 1 70 ? 6.920 11.898 -9.884 1.00 67.50 70 GLY A O 1
ATOM 581 N N . PRO A 1 71 ? 4.756 11.515 -9.461 1.00 66.75 71 PRO A N 1
ATOM 582 C CA . PRO A 1 71 ? 4.349 12.908 -9.198 1.00 66.75 71 PRO A CA 1
ATOM 583 C C . PRO A 1 71 ? 5.058 13.611 -8.024 1.00 66.75 71 PRO A C 1
ATOM 585 O O . PRO A 1 71 ? 4.713 14.735 -7.689 1.00 66.75 71 PRO A O 1
ATOM 588 N N . TYR A 1 72 ? 6.017 12.950 -7.379 1.00 58.44 72 TYR A N 1
ATOM 589 C CA . TYR A 1 72 ? 6.770 13.475 -6.233 1.00 58.44 72 TYR A CA 1
ATOM 590 C C . TYR A 1 72 ? 8.283 13.391 -6.471 1.00 58.44 72 TYR A C 1
ATOM 592 O O . TYR A 1 72 ? 9.051 13.221 -5.529 1.00 58.44 72 TYR A O 1
ATOM 600 N N . SER A 1 73 ? 8.713 13.372 -7.733 1.00 54.62 73 SER A N 1
ATOM 601 C CA . SER A 1 73 ? 10.119 13.514 -8.109 1.00 54.62 73 SER A CA 1
ATOM 602 C C . SER A 1 73 ? 10.455 14.997 -8.273 1.00 54.62 73 SER A C 1
ATOM 604 O O . SER A 1 73 ? 10.690 15.456 -9.392 1.00 54.62 73 SER A O 1
ATOM 606 N N . SER A 1 74 ? 10.396 15.728 -7.167 1.00 49.66 74 SER A N 1
ATOM 607 C CA . SER A 1 74 ? 10.865 17.107 -7.046 1.00 49.66 74 SER A CA 1
ATOM 608 C C . SER A 1 74 ? 12.008 17.123 -6.049 1.00 49.66 74 SER A C 1
ATOM 610 O O . SER A 1 74 ? 11.864 16.424 -5.019 1.00 49.66 74 SER A O 1
#

Secondary structure (DSSP, 8-state):
------HHHHHHHHHHHHHHHHHHHHHHHHHHHHTT-GGGHHHHHHHHHHHHHHHHHHHHHHHHHH----TT--